Protein AF-A0A1M4VW33-F1 (afdb_monomer_lite)

Foldseek 3Di:
DDDLLLVLVVLLCVLQVAAADPDPVVNVVQSVVSVVCCVPVNVPDDSVLLSVLCNPQRNPPPQDCVNPHDDVVSSVNSVVVSVVVVVVVVVVVVVVVPPPDPDPPVVVVVVVVVVVVVVVVVDPPPPDDDDDDD

Organism: NCBI:txid1302690

Secondary structure (DSSP, 8-state):
---HHHHHHHHHHHHH-PPPPS-HHHHHHHHHHHHHHHHHT-TT--HHHHHHHIIIIISSS-S--TTPPP-HHHHHHHHHHHHHHHHHHHHHHHHHHHSPP---HHHHHHHHHHHHHHHHTT-TT---------

pLDDT: mean 78.71, std 15.97, range [41.16, 93.94]

Sequence (134 aa):
MYTTCELLLIKIHVITGWPIPDNEDLMTVLTDQFMQLLLEDYPEMNADEVEYAFRHYGATGEIKDWGKSMNLTLIQQVLIPYLNKRYDLGQVERRAKEQPQEVPKWECELNWALMYLEQIDKDPCRVIRYKKRR

Radius of gyration: 31.76 Å; chains: 1; bounding box: 56×41×102 Å

Structure (mmCIF, N/CA/C/O backbone):
data_AF-A0A1M4VW33-F1
#
_entry.id   AF-A0A1M4VW33-F1
#
loop_
_atom_site.group_PDB
_atom_site.id
_atom_site.type_symbol
_atom_site.label_atom_id
_atom_site.label_alt_id
_atom_site.label_comp_id
_atom_site.label_asym_id
_atom_site.label_entity_id
_atom_site.label_seq_id
_atom_site.pdbx_PDB_ins_code
_atom_site.Cartn_x
_atom_site.Cartn_y
_atom_site.Cartn_z
_atom_site.occupancy
_atom_site.B_iso_or_equiv
_atom_site.auth_seq_id
_atom_site.auth_comp_id
_atom_site.auth_asym_id
_atom_site.auth_atom_id
_atom_site.pdbx_PDB_model_num
ATOM 1 N N . MET A 1 1 ? 17.171 13.902 -9.881 1.00 44.66 1 MET A N 1
ATOM 2 C CA . MET A 1 1 ? 16.620 13.839 -8.509 1.00 44.66 1 MET A CA 1
ATOM 3 C C . MET A 1 1 ? 15.474 12.860 -8.580 1.00 44.66 1 MET A C 1
ATOM 5 O O . MET A 1 1 ? 14.620 13.082 -9.424 1.00 44.66 1 MET A O 1
ATOM 9 N N . TYR A 1 2 ? 15.500 11.781 -7.800 1.00 55.78 2 TYR A N 1
ATOM 10 C CA . TYR A 1 2 ? 14.417 10.799 -7.835 1.00 55.78 2 TYR A CA 1
ATOM 11 C C . TYR A 1 2 ? 13.146 11.388 -7.225 1.00 55.78 2 TYR A C 1
ATOM 13 O O . TYR A 1 2 ? 13.221 12.099 -6.217 1.00 55.78 2 TYR A O 1
ATOM 21 N N . THR A 1 3 ? 11.998 11.112 -7.836 1.00 74.44 3 THR A N 1
ATOM 22 C CA . THR A 1 3 ? 10.692 11.474 -7.273 1.00 74.44 3 THR A CA 1
ATOM 23 C C . THR A 1 3 ? 10.366 10.575 -6.072 1.00 74.44 3 THR A C 1
ATOM 25 O O . THR A 1 3 ? 10.911 9.479 -5.919 1.00 74.44 3 THR A O 1
ATOM 28 N N . THR A 1 4 ? 9.479 11.021 -5.175 1.00 81.38 4 THR A N 1
ATOM 29 C CA . THR A 1 4 ? 9.099 10.246 -3.975 1.00 81.38 4 THR A CA 1
ATOM 30 C C . THR A 1 4 ? 8.551 8.856 -4.329 1.00 81.38 4 THR A C 1
ATOM 32 O O . THR A 1 4 ? 8.801 7.894 -3.604 1.00 81.38 4 THR A O 1
ATOM 35 N N . CYS A 1 5 ? 7.859 8.732 -5.467 1.00 85.12 5 CYS A N 1
ATOM 36 C CA . CYS A 1 5 ? 7.288 7.472 -5.947 1.00 85.12 5 CYS A CA 1
ATOM 37 C C . CYS A 1 5 ? 8.355 6.505 -6.483 1.00 85.12 5 CYS A C 1
ATOM 39 O O . CYS A 1 5 ? 8.315 5.321 -6.159 1.00 85.12 5 CYS A O 1
ATOM 41 N N . GLU A 1 6 ? 9.352 7.000 -7.220 1.00 87.25 6 GLU A N 1
ATOM 42 C CA . GLU A 1 6 ? 10.488 6.185 -7.684 1.00 87.25 6 GLU A CA 1
ATOM 43 C C . GLU A 1 6 ? 11.263 5.592 -6.505 1.00 87.25 6 GLU A C 1
ATOM 45 O O . GLU A 1 6 ? 11.589 4.404 -6.491 1.00 87.25 6 GLU A O 1
ATOM 50 N N . LEU A 1 7 ? 11.509 6.403 -5.471 1.00 90.06 7 LEU A N 1
ATOM 51 C CA . LEU A 1 7 ? 12.172 5.940 -4.253 1.00 90.06 7 LEU A CA 1
ATOM 52 C C . LEU A 1 7 ? 11.353 4.865 -3.530 1.00 90.06 7 LEU A C 1
ATOM 54 O O . LEU A 1 7 ? 11.933 3.908 -3.015 1.00 90.06 7 LEU A O 1
ATOM 58 N N . LEU A 1 8 ? 10.023 4.993 -3.495 1.00 91.25 8 LEU A N 1
ATOM 59 C CA . LEU A 1 8 ? 9.147 3.969 -2.922 1.00 91.25 8 LEU A CA 1
ATOM 60 C C . LEU A 1 8 ? 9.210 2.660 -3.711 1.00 91.25 8 LEU A C 1
ATOM 62 O O . LEU A 1 8 ? 9.355 1.608 -3.094 1.00 91.25 8 LEU A O 1
ATOM 66 N N . LEU A 1 9 ? 9.180 2.702 -5.044 1.00 91.50 9 LEU A N 1
ATOM 67 C CA . LEU A 1 9 ? 9.299 1.498 -5.876 1.00 91.50 9 LEU A CA 1
ATOM 68 C C . LEU A 1 9 ? 10.634 0.777 -5.651 1.00 91.50 9 LEU A C 1
ATOM 70 O O . LEU A 1 9 ? 10.659 -0.444 -5.495 1.00 91.50 9 LEU A O 1
ATOM 74 N N . ILE A 1 10 ? 11.735 1.526 -5.535 1.00 90.88 10 ILE A N 1
ATOM 75 C CA . ILE A 1 10 ? 13.051 0.958 -5.207 1.00 90.88 10 ILE A CA 1
ATOM 76 C C . ILE A 1 10 ? 13.038 0.323 -3.811 1.00 90.88 10 ILE A C 1
ATOM 78 O O . ILE A 1 10 ? 13.534 -0.789 -3.632 1.00 90.88 10 ILE A O 1
ATOM 82 N N . LYS A 1 11 ? 12.447 0.983 -2.808 1.00 91.06 11 LYS A N 1
ATOM 83 C CA . LYS A 1 11 ? 12.305 0.404 -1.461 1.00 91.06 11 LYS A CA 1
ATOM 84 C C . LYS A 1 11 ? 11.488 -0.887 -1.487 1.00 91.06 11 LYS A C 1
ATOM 86 O O . LYS A 1 11 ? 11.883 -1.861 -0.853 1.00 91.06 11 LYS A O 1
ATOM 91 N N . ILE A 1 12 ? 10.382 -0.909 -2.231 1.00 91.00 12 ILE A N 1
ATOM 92 C CA . ILE A 1 12 ? 9.537 -2.098 -2.396 1.00 91.00 12 ILE A CA 1
ATOM 93 C C . ILE A 1 12 ? 10.347 -3.227 -3.029 1.00 91.00 12 ILE A C 1
ATOM 95 O O . ILE A 1 12 ? 10.322 -4.341 -2.511 1.00 91.00 12 ILE A O 1
ATOM 99 N N . HIS A 1 13 ? 11.115 -2.942 -4.083 1.00 90.19 13 HIS A N 1
ATOM 100 C CA . HIS A 1 13 ? 12.019 -3.910 -4.706 1.00 90.19 13 HIS A CA 1
ATOM 101 C C . HIS A 1 13 ? 13.016 -4.492 -3.698 1.00 90.19 13 HIS A C 1
ATOM 103 O O . HIS A 1 13 ? 13.167 -5.706 -3.624 1.00 90.19 13 HIS A O 1
ATOM 109 N N 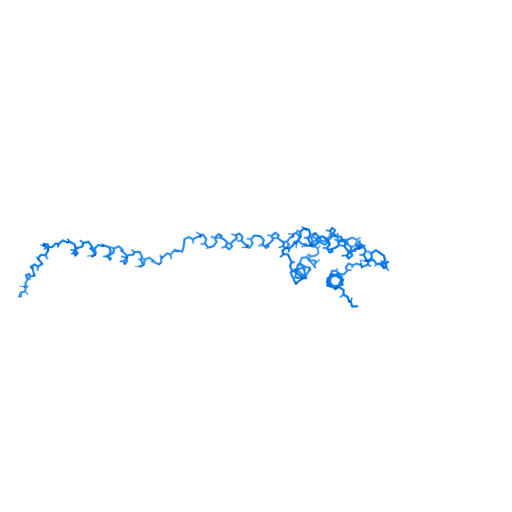. VAL A 1 14 ? 13.640 -3.655 -2.866 1.00 89.88 14 VAL A N 1
ATOM 110 C CA . VAL A 1 14 ? 14.595 -4.112 -1.843 1.00 89.88 14 VAL A CA 1
ATOM 111 C C . VAL A 1 14 ? 13.926 -4.981 -0.770 1.00 89.88 14 VAL A C 1
ATOM 113 O O . VAL A 1 14 ? 14.527 -5.946 -0.309 1.00 89.88 14 VAL A O 1
ATOM 116 N N . ILE A 1 15 ? 12.696 -4.656 -0.362 1.00 88.69 15 ILE A N 1
ATOM 117 C CA . ILE A 1 15 ? 11.970 -5.399 0.681 1.00 88.69 15 ILE A CA 1
ATOM 118 C C . ILE A 1 15 ? 11.447 -6.743 0.159 1.00 88.69 15 ILE A C 1
ATOM 120 O O . ILE A 1 15 ? 11.516 -7.747 0.863 1.00 88.69 15 ILE A O 1
ATOM 124 N N . THR A 1 16 ? 10.887 -6.752 -1.050 1.00 88.00 16 THR A N 1
ATOM 125 C CA . THR A 1 16 ? 10.165 -7.908 -1.611 1.00 88.00 16 THR A CA 1
ATOM 126 C C . THR A 1 16 ? 11.032 -8.785 -2.508 1.00 88.00 16 THR A C 1
ATOM 128 O O . THR A 1 16 ? 10.736 -9.961 -2.684 1.00 88.00 16 THR A O 1
ATOM 131 N N . GLY A 1 17 ? 12.096 -8.229 -3.089 1.00 86.81 17 GLY A N 1
ATOM 132 C CA . GLY A 1 17 ? 12.904 -8.887 -4.113 1.00 86.81 17 GLY A CA 1
ATOM 133 C C . GLY A 1 17 ? 12.250 -8.929 -5.498 1.00 86.81 17 GLY A C 1
ATOM 134 O O . GLY A 1 17 ? 12.793 -9.570 -6.396 1.00 86.81 17 GLY A O 1
ATOM 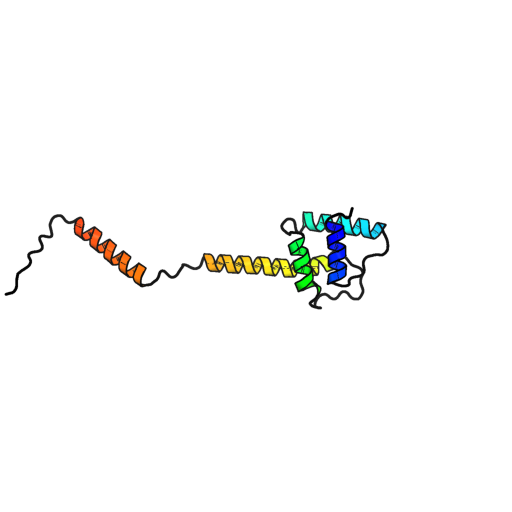135 N N . TRP A 1 18 ? 11.104 -8.268 -5.709 1.00 88.56 18 TRP A N 1
ATOM 136 C CA . TRP A 1 18 ? 10.403 -8.314 -6.995 1.00 88.56 18 TRP A CA 1
ATOM 137 C C . TRP A 1 18 ? 11.188 -7.605 -8.095 1.00 88.56 18 TRP A C 1
ATOM 139 O O . TRP A 1 18 ? 11.531 -6.437 -7.913 1.00 88.56 18 TRP A O 1
ATOM 149 N N . PRO A 1 19 ? 11.440 -8.240 -9.251 1.00 88.50 19 PRO A N 1
ATOM 150 C CA . PRO A 1 19 ? 12.251 -7.631 -10.293 1.00 88.50 19 PRO A CA 1
ATOM 151 C C . PRO A 1 19 ? 11.571 -6.378 -10.858 1.00 88.50 19 PRO A C 1
ATOM 153 O O . PRO A 1 19 ? 10.391 -6.402 -11.229 1.00 88.50 19 PRO A O 1
ATOM 156 N N . ILE A 1 20 ? 12.336 -5.285 -10.910 1.00 87.19 20 ILE A N 1
ATOM 157 C CA . ILE A 1 20 ? 11.951 -4.053 -11.604 1.00 87.19 20 ILE A CA 1
ATOM 158 C C . ILE A 1 20 ? 12.118 -4.300 -13.114 1.00 87.19 20 ILE A C 1
ATOM 160 O O . ILE A 1 20 ? 13.079 -4.961 -13.505 1.00 87.19 20 ILE A O 1
ATOM 164 N N . PRO A 1 21 ? 11.204 -3.817 -13.974 1.00 86.44 21 PRO A N 1
ATOM 165 C CA . PRO A 1 21 ? 11.392 -3.891 -15.420 1.00 86.44 21 PRO A CA 1
ATOM 166 C C . PRO A 1 21 ? 12.672 -3.166 -15.868 1.00 86.44 21 PRO A C 1
ATOM 168 O O . PRO A 1 21 ? 12.861 -2.000 -15.537 1.00 86.44 21 PRO A O 1
ATOM 171 N N . ASP A 1 22 ? 13.510 -3.822 -16.676 1.00 84.25 22 ASP A N 1
ATOM 172 C CA . ASP A 1 22 ? 14.770 -3.236 -17.176 1.00 84.25 22 ASP A CA 1
ATOM 173 C C . ASP A 1 22 ? 14.559 -2.111 -18.210 1.00 84.25 22 ASP A C 1
ATOM 175 O O . ASP A 1 22 ? 15.481 -1.361 -18.527 1.00 84.25 22 ASP A O 1
ATOM 179 N N . ASN A 1 23 ? 13.354 -2.006 -18.777 1.00 89.00 23 ASN A N 1
ATOM 180 C CA . ASN A 1 23 ? 13.021 -1.001 -19.780 1.00 89.00 23 ASN A CA 1
ATOM 181 C C . ASN A 1 23 ? 12.616 0.322 -19.109 1.00 89.00 23 ASN A C 1
ATOM 183 O O . ASN A 1 23 ? 11.626 0.368 -18.376 1.00 89.00 23 ASN A O 1
ATOM 187 N N . GLU A 1 24 ? 13.344 1.393 -19.424 1.00 87.44 24 GLU A N 1
ATOM 188 C CA . GLU A 1 24 ? 13.112 2.747 -18.912 1.00 87.44 24 GLU A CA 1
ATOM 189 C C . GLU A 1 24 ? 11.685 3.247 -19.200 1.00 87.44 24 GLU A C 1
ATOM 191 O O . GLU A 1 24 ? 11.030 3.756 -18.292 1.00 87.44 24 GLU A O 1
ATOM 196 N N . ASP A 1 25 ? 11.140 2.980 -20.394 1.00 89.56 25 ASP A N 1
ATOM 197 C CA . ASP A 1 25 ? 9.769 3.374 -20.756 1.00 89.56 25 ASP A CA 1
ATOM 198 C C . ASP A 1 25 ? 8.726 2.686 -19.863 1.00 89.56 25 ASP A C 1
ATOM 200 O O . ASP A 1 25 ? 7.753 3.297 -19.414 1.00 89.56 25 ASP A O 1
ATOM 204 N N . LEU A 1 26 ? 8.935 1.397 -19.568 1.00 87.69 26 LEU A N 1
ATOM 205 C CA . LEU A 1 26 ? 8.046 0.643 -18.681 1.00 87.69 26 LEU A CA 1
ATOM 206 C C . LEU A 1 26 ? 8.153 1.137 -17.242 1.00 87.69 26 LEU A C 1
ATOM 208 O O . LEU A 1 26 ? 7.142 1.171 -16.543 1.00 87.69 26 LEU A O 1
ATOM 212 N N . MET A 1 27 ? 9.347 1.533 -16.804 1.00 88.69 27 MET A N 1
ATOM 213 C CA . MET A 1 27 ? 9.557 2.092 -15.472 1.00 88.69 27 MET A CA 1
ATOM 214 C C . MET A 1 27 ? 8.850 3.442 -15.311 1.00 88.69 27 MET A C 1
ATOM 216 O O . MET A 1 27 ? 8.209 3.674 -14.283 1.00 88.69 27 MET A O 1
ATOM 220 N N . THR A 1 28 ? 8.898 4.313 -16.324 1.00 90.38 28 THR A N 1
ATOM 221 C CA . THR A 1 28 ? 8.156 5.582 -16.312 1.00 90.38 28 THR A CA 1
ATOM 222 C C . THR A 1 28 ? 6.654 5.334 -16.227 1.00 90.38 28 THR A C 1
ATOM 224 O O . THR A 1 28 ? 6.000 5.887 -15.346 1.00 90.38 28 THR A O 1
ATOM 227 N N . VAL A 1 29 ? 6.112 4.446 -17.067 1.00 92.44 29 VAL A N 1
ATOM 228 C CA . VAL A 1 29 ? 4.678 4.110 -17.041 1.00 92.44 29 VAL A CA 1
ATOM 229 C C . VAL A 1 29 ? 4.280 3.484 -15.704 1.00 92.44 29 VAL A C 1
ATOM 231 O O . VAL A 1 29 ? 3.263 3.863 -15.133 1.00 92.44 29 VAL A O 1
ATOM 234 N N . LEU A 1 30 ? 5.082 2.562 -15.166 1.00 90.94 30 LEU A N 1
ATOM 235 C CA . LEU A 1 30 ? 4.823 1.945 -13.864 1.00 90.94 30 LEU A CA 1
ATOM 236 C C . LEU A 1 30 ? 4.787 2.991 -12.747 1.00 90.94 30 LEU A C 1
ATOM 238 O O . LEU A 1 30 ? 3.905 2.937 -11.896 1.00 90.94 30 LEU A O 1
ATOM 242 N N . THR A 1 31 ? 5.723 3.938 -12.761 1.00 92.06 31 THR A N 1
ATOM 243 C CA . THR A 1 31 ? 5.797 5.015 -11.767 1.00 92.06 31 THR A CA 1
ATOM 244 C C . THR A 1 31 ? 4.569 5.916 -11.837 1.00 92.06 31 THR A C 1
ATOM 246 O O . THR A 1 31 ? 3.973 6.213 -10.802 1.00 92.06 31 THR A O 1
ATOM 249 N N . ASP A 1 32 ? 4.154 6.300 -13.043 1.00 92.75 32 ASP A N 1
ATOM 250 C CA . ASP A 1 32 ? 3.001 7.178 -13.256 1.00 92.75 32 ASP A CA 1
ATOM 251 C C . ASP A 1 32 ? 1.695 6.496 -12.823 1.00 92.75 32 ASP A C 1
ATOM 253 O O . ASP A 1 32 ? 0.882 7.072 -12.100 1.00 92.75 32 ASP A O 1
ATOM 257 N N . GLN A 1 33 ? 1.527 5.220 -13.184 1.00 93.56 33 GLN A N 1
ATOM 258 C CA . GLN A 1 33 ? 0.365 4.428 -12.783 1.00 93.56 33 GLN A CA 1
ATOM 259 C C . GLN A 1 33 ? 0.354 4.123 -11.280 1.00 93.56 33 GLN A C 1
ATOM 261 O O . GLN A 1 33 ? -0.703 4.131 -10.654 1.00 93.56 33 GLN A O 1
ATOM 266 N N . PHE A 1 34 ? 1.518 3.888 -10.671 1.00 92.88 34 PHE A N 1
ATOM 267 C CA . PHE A 1 34 ? 1.631 3.710 -9.223 1.00 92.88 34 PHE A CA 1
ATOM 268 C C . PHE A 1 34 ? 1.271 4.993 -8.468 1.00 92.88 34 PHE A C 1
ATOM 270 O O 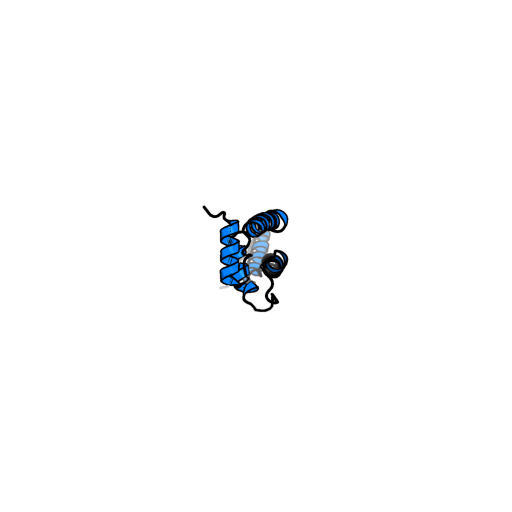. PHE A 1 34 ? 0.572 4.941 -7.458 1.00 92.88 34 PHE A O 1
ATOM 277 N N . MET A 1 35 ? 1.695 6.150 -8.977 1.00 92.75 35 MET A N 1
ATOM 278 C CA . MET A 1 35 ? 1.316 7.442 -8.415 1.00 92.75 35 MET A CA 1
ATOM 279 C C . MET A 1 35 ? -0.198 7.672 -8.508 1.00 92.75 35 MET A C 1
ATOM 281 O O . MET A 1 35 ? -0.806 8.066 -7.515 1.00 92.75 35 MET A O 1
ATOM 285 N N . GLN A 1 36 ? -0.812 7.398 -9.664 1.00 93.94 36 GLN A N 1
ATOM 286 C CA . GLN A 1 36 ? -2.267 7.507 -9.841 1.00 93.94 36 GLN A CA 1
ATOM 287 C C . GLN A 1 36 ? -3.022 6.590 -8.878 1.00 93.94 36 GLN A C 1
ATOM 289 O O . GLN A 1 36 ? -3.925 7.050 -8.187 1.00 93.94 36 GLN A O 1
ATOM 294 N N . LEU A 1 37 ? -2.580 5.337 -8.738 1.00 92.88 37 LEU A N 1
ATOM 295 C CA . LEU A 1 37 ? -3.160 4.384 -7.793 1.00 92.88 37 LEU A CA 1
ATOM 296 C C . LEU A 1 37 ? -3.161 4.921 -6.353 1.00 92.88 37 LEU A C 1
ATOM 298 O O . LEU A 1 37 ? -4.163 4.817 -5.652 1.00 92.88 37 LEU A O 1
ATOM 302 N N . LEU A 1 38 ? -2.045 5.497 -5.899 1.00 91.75 38 LEU A N 1
ATOM 303 C CA . LEU A 1 38 ? -1.960 6.058 -4.549 1.00 91.75 38 LEU A CA 1
ATOM 304 C C . LEU A 1 38 ? -2.873 7.276 -4.364 1.00 91.75 38 LEU A C 1
ATOM 306 O O . LEU A 1 38 ? -3.437 7.448 -3.289 1.00 91.75 38 LEU A O 1
ATOM 310 N N . LEU A 1 39 ? -3.025 8.115 -5.389 1.00 91.81 39 LEU A N 1
ATOM 311 C CA . LEU A 1 39 ? -3.871 9.308 -5.316 1.00 91.81 39 LEU A CA 1
ATOM 312 C C . LEU A 1 39 ? -5.368 8.982 -5.377 1.00 91.81 39 LEU A C 1
ATOM 314 O O . LEU A 1 39 ? -6.157 9.657 -4.718 1.00 91.81 39 LEU A O 1
ATOM 318 N N . GLU A 1 40 ? -5.754 7.985 -6.170 1.00 93.44 40 GLU A N 1
ATOM 319 C CA . GLU A 1 40 ? -7.155 7.636 -6.416 1.00 93.44 40 GLU A CA 1
ATOM 320 C C . GLU A 1 40 ? -7.697 6.658 -5.370 1.00 93.44 40 GLU A C 1
ATOM 322 O O . GLU A 1 40 ? -8.706 6.948 -4.725 1.00 93.44 40 GLU A O 1
ATOM 327 N N . ASP A 1 41 ? -7.010 5.532 -5.162 1.00 92.06 41 ASP A N 1
ATOM 328 C CA . ASP A 1 41 ? -7.505 4.440 -4.315 1.00 92.06 41 ASP A CA 1
ATOM 329 C C . ASP A 1 41 ? -7.045 4.565 -2.856 1.00 92.06 41 ASP A C 1
ATOM 331 O O . ASP A 1 41 ? -7.716 4.065 -1.950 1.00 92.06 41 ASP A O 1
ATOM 335 N N . TYR A 1 42 ? -5.907 5.226 -2.607 1.00 91.94 42 TYR A N 1
ATOM 336 C CA . TYR A 1 42 ? -5.277 5.292 -1.280 1.00 91.94 42 TYR A CA 1
ATOM 337 C C . TYR A 1 42 ? -4.905 6.717 -0.816 1.00 91.94 42 TYR A C 1
ATOM 339 O O . TYR A 1 42 ? -3.817 6.907 -0.264 1.00 91.94 42 TYR A O 1
ATOM 347 N N . PRO A 1 43 ? -5.793 7.725 -0.951 1.00 89.75 43 PRO A N 1
ATOM 348 C CA . PRO A 1 43 ? -5.466 9.133 -0.677 1.00 89.75 43 PRO A CA 1
ATOM 349 C C . PRO A 1 43 ? -5.081 9.421 0.783 1.00 89.75 43 PRO A C 1
ATOM 351 O O . PRO A 1 43 ? -4.481 10.446 1.096 1.00 89.75 43 PRO A O 1
ATOM 354 N N . GLU A 1 44 ? -5.455 8.529 1.692 1.00 87.94 44 GLU A N 1
ATOM 355 C CA . GLU A 1 44 ? -5.238 8.625 3.135 1.00 87.94 44 GLU A CA 1
ATOM 356 C C . GLU A 1 44 ? -3.986 7.884 3.628 1.00 87.94 44 GLU A C 1
ATOM 358 O O . GLU A 1 44 ? -3.696 7.904 4.829 1.00 87.94 44 GLU A O 1
ATOM 363 N N . MET A 1 45 ? -3.250 7.234 2.719 1.00 89.25 45 MET A N 1
ATOM 364 C CA . MET A 1 45 ? -2.014 6.524 3.036 1.00 89.25 45 MET A CA 1
ATOM 365 C C . MET A 1 45 ? -0.782 7.408 2.863 1.00 89.25 45 MET A C 1
ATOM 367 O O . MET A 1 45 ? -0.571 8.041 1.829 1.00 89.25 45 MET A O 1
ATOM 371 N N . ASN A 1 46 ? 0.099 7.366 3.860 1.00 90.69 46 ASN A N 1
ATOM 372 C CA . ASN A 1 46 ? 1.401 8.023 3.787 1.00 90.69 46 ASN A CA 1
ATOM 373 C C . ASN A 1 46 ? 2.479 7.093 3.210 1.00 90.69 46 ASN A C 1
ATOM 375 O O . ASN A 1 46 ? 2.412 5.872 3.348 1.00 90.69 46 ASN A O 1
ATOM 379 N N . ALA A 1 47 ? 3.543 7.672 2.647 1.00 89.56 47 ALA A N 1
ATOM 380 C CA . ALA A 1 47 ? 4.690 6.919 2.123 1.00 89.56 47 ALA A CA 1
ATOM 381 C C . ALA A 1 47 ? 5.317 5.967 3.165 1.00 89.56 47 ALA A C 1
ATOM 383 O O . ALA A 1 47 ? 5.679 4.836 2.839 1.00 89.56 47 ALA A O 1
ATOM 384 N N . ASP A 1 48 ? 5.396 6.396 4.426 1.00 90.69 48 ASP A N 1
ATOM 385 C CA . ASP A 1 48 ? 5.929 5.578 5.522 1.00 90.69 48 ASP A CA 1
ATOM 386 C C . ASP A 1 48 ? 5.011 4.394 5.866 1.00 90.69 48 ASP A C 1
ATOM 388 O O . ASP A 1 48 ? 5.480 3.314 6.226 1.00 90.69 48 ASP A O 1
ATOM 392 N N . GLU A 1 49 ? 3.695 4.570 5.723 1.00 90.94 49 GLU A N 1
ATOM 393 C CA . GLU A 1 49 ? 2.707 3.510 5.950 1.00 90.94 49 GLU A CA 1
ATOM 394 C C . GLU A 1 49 ? 2.749 2.469 4.838 1.00 90.94 49 GLU A C 1
ATOM 396 O O . GLU A 1 49 ? 2.678 1.272 5.117 1.00 90.94 49 GLU A O 1
ATOM 401 N N . VAL A 1 50 ? 2.932 2.917 3.593 1.00 92.19 50 VAL A N 1
ATOM 402 C CA . VAL A 1 50 ? 3.199 2.035 2.454 1.00 92.19 50 VAL A CA 1
ATOM 403 C C . VAL A 1 50 ? 4.443 1.197 2.754 1.00 92.19 50 VAL A C 1
ATOM 405 O O . VAL A 1 50 ? 4.377 -0.030 2.740 1.00 92.19 50 VAL A O 1
ATOM 408 N N . GLU A 1 51 ? 5.563 1.823 3.122 1.00 92.25 51 GLU A N 1
ATOM 409 C CA . GLU A 1 51 ? 6.797 1.102 3.463 1.00 92.25 51 GLU A CA 1
ATOM 410 C C . GLU A 1 51 ? 6.593 0.099 4.611 1.00 92.25 51 GLU A C 1
ATOM 412 O O . GLU A 1 51 ? 7.047 -1.048 4.536 1.00 92.25 51 GLU A O 1
ATOM 417 N N . TYR A 1 52 ? 5.874 0.503 5.660 1.00 92.06 52 TYR A N 1
ATOM 418 C CA . TYR A 1 52 ? 5.524 -0.374 6.774 1.00 92.06 52 TYR A CA 1
ATOM 419 C C . TYR A 1 52 ? 4.704 -1.583 6.310 1.00 92.06 52 TYR A C 1
ATOM 421 O O . TYR A 1 52 ? 4.998 -2.711 6.725 1.00 92.06 52 TYR A O 1
ATOM 429 N N . ALA A 1 53 ? 3.714 -1.368 5.438 1.00 92.12 53 ALA A N 1
ATOM 430 C CA . ALA A 1 53 ? 2.881 -2.429 4.888 1.00 92.12 53 ALA A CA 1
ATOM 431 C C . ALA A 1 53 ? 3.738 -3.461 4.140 1.00 92.12 53 ALA A C 1
ATOM 433 O O . ALA A 1 53 ? 3.648 -4.658 4.414 1.00 92.12 53 ALA A O 1
ATOM 434 N N . PHE A 1 54 ? 4.663 -3.016 3.288 1.00 91.75 54 PHE A N 1
ATOM 435 C CA . PHE A 1 54 ? 5.556 -3.925 2.565 1.00 91.75 54 PHE A CA 1
ATOM 436 C C . PHE A 1 54 ? 6.494 -4.714 3.484 1.00 91.75 54 PHE A C 1
ATOM 438 O O . PHE A 1 54 ? 6.704 -5.904 3.253 1.00 91.75 54 PHE A O 1
ATOM 445 N N . ARG A 1 55 ? 7.003 -4.117 4.569 1.00 90.06 55 ARG A N 1
ATOM 446 C CA . ARG A 1 55 ? 7.872 -4.831 5.527 1.00 90.06 55 ARG A CA 1
ATOM 447 C C . ARG A 1 55 ? 7.157 -5.947 6.292 1.00 90.06 55 ARG A C 1
ATOM 449 O O . ARG A 1 55 ? 7.789 -6.945 6.617 1.00 90.06 55 ARG A O 1
ATOM 456 N N . HIS A 1 56 ? 5.871 -5.778 6.595 1.00 89.31 56 HIS A N 1
ATOM 457 C CA . HIS A 1 56 ? 5.127 -6.719 7.444 1.00 89.31 56 HIS A CA 1
ATOM 458 C C . HIS A 1 56 ? 4.279 -7.716 6.642 1.00 89.31 56 HIS A C 1
ATOM 460 O O . HIS A 1 56 ? 4.165 -8.875 7.039 1.00 89.31 56 HIS A O 1
ATOM 466 N N . TYR A 1 57 ? 3.704 -7.283 5.517 1.00 87.25 57 TYR A N 1
ATOM 467 C CA . TYR A 1 57 ? 2.795 -8.090 4.689 1.00 87.25 57 TYR A CA 1
ATOM 468 C C . TYR A 1 57 ? 3.416 -8.523 3.356 1.00 87.25 57 TYR A C 1
ATOM 470 O O . TYR A 1 57 ? 2.986 -9.509 2.771 1.00 87.25 57 TYR A O 1
ATOM 478 N N . GLY A 1 58 ? 4.437 -7.814 2.866 1.00 79.38 58 GLY A N 1
ATOM 479 C CA . GLY A 1 58 ? 5.126 -8.179 1.624 1.00 79.38 58 GLY A CA 1
ATOM 480 C C . GLY A 1 58 ? 6.091 -9.354 1.793 1.00 79.38 58 GLY A C 1
ATOM 481 O O . GLY A 1 58 ? 6.211 -10.187 0.902 1.00 79.38 58 GLY A O 1
ATOM 482 N N . ALA A 1 59 ? 6.750 -9.456 2.950 1.00 73.12 59 ALA A N 1
ATOM 483 C CA . ALA A 1 59 ? 7.748 -10.495 3.229 1.00 73.12 59 ALA A CA 1
ATOM 484 C C . ALA A 1 59 ? 7.156 -11.818 3.755 1.00 73.12 59 ALA A C 1
ATOM 486 O O . ALA A 1 59 ? 7.874 -12.804 3.907 1.00 73.12 59 ALA A O 1
ATOM 487 N N . THR A 1 60 ? 5.858 -11.862 4.061 1.00 64.69 60 THR A N 1
ATOM 488 C CA . THR A 1 60 ? 5.223 -12.973 4.792 1.00 64.69 60 THR A CA 1
ATOM 489 C C . THR A 1 60 ? 4.955 -14.222 3.943 1.00 64.69 60 THR A C 1
ATOM 491 O O . THR A 1 60 ? 4.396 -15.191 4.444 1.00 64.69 60 THR A O 1
ATOM 494 N N . GLY A 1 61 ? 5.392 -14.257 2.678 1.00 62.19 61 GLY A N 1
ATOM 495 C CA . GLY A 1 61 ? 5.344 -15.450 1.818 1.00 62.19 61 GLY A CA 1
ATOM 496 C C . GLY A 1 61 ? 3.941 -15.872 1.357 1.00 62.19 61 GLY A C 1
ATOM 497 O O . GLY A 1 61 ? 3.806 -16.814 0.578 1.00 62.19 61 GLY A O 1
ATOM 498 N N . GLU A 1 62 ? 2.892 -15.174 1.799 1.00 68.81 62 GLU A N 1
ATOM 499 C CA . GLU A 1 62 ? 1.507 -15.407 1.369 1.00 68.81 62 GLU A CA 1
ATOM 500 C C . GLU A 1 62 ? 1.258 -14.916 -0.065 1.00 68.81 62 GLU A C 1
ATOM 502 O O . GLU A 1 62 ? 0.400 -15.444 -0.779 1.00 68.81 62 GLU A O 1
ATOM 507 N N . ILE A 1 63 ? 2.048 -13.941 -0.514 1.00 75.31 63 ILE A N 1
ATOM 508 C CA . ILE A 1 63 ? 1.927 -13.332 -1.835 1.00 75.31 63 ILE A CA 1
ATOM 509 C C . ILE A 1 63 ? 2.740 -14.152 -2.831 1.00 75.31 63 ILE A C 1
ATOM 511 O O . ILE A 1 63 ? 3.967 -14.122 -2.854 1.00 75.31 63 ILE A O 1
ATOM 515 N N . LYS A 1 64 ? 2.027 -14.920 -3.656 1.00 69.19 64 LYS A N 1
ATOM 516 C CA . LYS A 1 64 ? 2.618 -15.767 -4.694 1.00 69.19 64 LYS A CA 1
ATOM 517 C C . LYS A 1 64 ? 3.000 -14.911 -5.900 1.00 69.19 64 LYS A C 1
ATOM 519 O O . LYS A 1 64 ? 2.152 -14.588 -6.731 1.00 69.19 64 LYS A O 1
ATOM 524 N N . ASP A 1 65 ? 4.276 -14.579 -6.008 1.00 68.19 65 ASP A N 1
ATOM 525 C CA . ASP A 1 65 ? 4.829 -13.741 -7.074 1.00 68.19 65 ASP A CA 1
ATOM 526 C C . ASP A 1 65 ? 5.250 -14.528 -8.330 1.00 68.19 65 ASP A C 1
ATOM 528 O O . ASP A 1 65 ? 5.337 -13.934 -9.397 1.00 68.19 65 ASP A O 1
ATOM 532 N N . TRP A 1 66 ? 5.418 -15.857 -8.269 1.00 68.12 66 TRP A N 1
ATOM 533 C CA . TRP A 1 66 ? 5.694 -16.756 -9.417 1.00 68.12 66 TRP A CA 1
ATOM 534 C C . TRP A 1 66 ? 6.788 -16.257 -10.392 1.00 68.12 66 TRP A C 1
ATOM 536 O O . TRP A 1 66 ? 6.758 -16.596 -11.575 1.00 68.12 66 TRP A O 1
ATOM 546 N N . GLY A 1 67 ? 7.740 -15.443 -9.923 1.00 68.75 67 GLY A N 1
ATOM 547 C CA . GLY A 1 67 ? 8.769 -14.827 -10.771 1.00 68.75 67 GLY A CA 1
ATOM 548 C C . GLY A 1 67 ? 8.251 -13.744 -11.728 1.00 68.75 67 GLY A C 1
ATOM 549 O O . GLY A 1 67 ? 8.906 -13.437 -12.722 1.00 68.75 67 GLY A O 1
ATOM 550 N N . LYS A 1 68 ? 7.069 -13.178 -11.467 1.00 77.31 68 LYS A N 1
ATOM 551 C CA . LYS A 1 68 ? 6.521 -12.050 -12.227 1.00 77.31 68 LYS A CA 1
ATOM 552 C C . LYS A 1 68 ? 7.285 -10.770 -11.894 1.00 77.31 68 LYS A C 1
ATOM 554 O O . LYS A 1 68 ? 7.682 -10.551 -10.753 1.00 77.31 68 LYS A O 1
ATOM 559 N N . SER A 1 69 ? 7.436 -9.904 -12.894 1.00 83.44 69 SER A N 1
ATOM 560 C CA . SER A 1 69 ? 7.885 -8.529 -12.678 1.00 83.44 69 SER A CA 1
ATOM 561 C C . SER A 1 69 ? 6.915 -7.779 -11.773 1.00 83.44 69 SER A C 1
ATOM 563 O O . SER A 1 69 ? 5.713 -8.074 -11.748 1.00 83.44 69 SER A O 1
ATOM 565 N N . MET A 1 70 ? 7.445 -6.787 -11.058 1.00 85.50 70 MET A N 1
ATOM 566 C CA . MET A 1 70 ? 6.653 -5.898 -10.216 1.00 85.50 70 MET A CA 1
ATOM 567 C C . MET A 1 70 ? 5.459 -5.341 -11.002 1.00 85.50 70 MET A C 1
ATOM 569 O O . MET A 1 70 ? 5.604 -4.856 -12.125 1.00 85.50 70 MET A O 1
ATOM 573 N N . ASN A 1 71 ? 4.267 -5.450 -10.419 1.00 87.44 71 ASN A N 1
ATOM 574 C CA . ASN A 1 71 ? 3.027 -4.975 -11.016 1.00 87.44 71 ASN A CA 1
ATOM 575 C C . ASN A 1 71 ? 2.111 -4.369 -9.941 1.00 87.44 71 ASN A C 1
ATOM 577 O O . ASN A 1 71 ? 2.278 -4.615 -8.745 1.00 87.44 71 ASN A O 1
ATOM 581 N N . LEU A 1 72 ? 1.124 -3.587 -10.377 1.00 90.00 72 LEU A N 1
ATOM 582 C CA . LEU A 1 72 ? 0.203 -2.890 -9.473 1.00 90.00 72 LEU A CA 1
ATOM 583 C C . LEU A 1 72 ? -0.674 -3.858 -8.671 1.00 90.00 72 LEU A C 1
ATOM 585 O O . LEU A 1 72 ? -0.963 -3.613 -7.507 1.00 90.00 72 LEU A O 1
ATOM 589 N N . THR A 1 73 ? -1.054 -4.991 -9.260 1.00 90.38 73 THR A N 1
ATOM 590 C CA . THR A 1 73 ? -1.886 -5.995 -8.587 1.00 90.38 73 THR A CA 1
ATOM 591 C C . THR A 1 73 ? -1.177 -6.612 -7.378 1.00 90.38 73 THR A C 1
ATOM 593 O O . THR A 1 73 ? -1.797 -6.812 -6.340 1.00 90.38 73 THR A O 1
ATOM 596 N N . LEU A 1 74 ? 0.124 -6.888 -7.483 1.00 88.56 74 LEU A N 1
ATOM 597 C CA . LEU A 1 74 ? 0.960 -7.396 -6.395 1.00 88.56 74 LEU A CA 1
ATOM 598 C C . LEU A 1 74 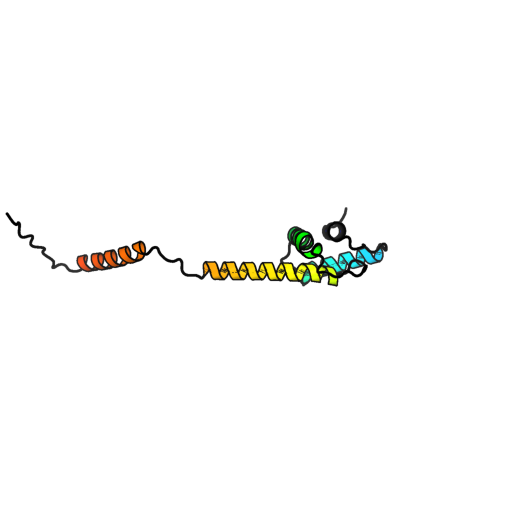? 1.089 -6.352 -5.283 1.00 88.56 74 LEU A C 1
ATOM 600 O O . LEU A 1 74 ? 0.979 -6.683 -4.107 1.00 88.56 74 LEU A O 1
ATOM 604 N N . ILE A 1 75 ? 1.252 -5.082 -5.656 1.00 90.19 75 ILE A N 1
ATOM 605 C CA . ILE A 1 75 ? 1.262 -3.961 -4.711 1.00 90.19 75 ILE A CA 1
ATOM 606 C C . ILE A 1 75 ? -0.075 -3.896 -3.955 1.00 90.19 75 ILE A C 1
ATOM 608 O O . ILE A 1 75 ? -0.085 -3.885 -2.727 1.00 90.19 75 ILE A O 1
ATOM 612 N N . GLN A 1 76 ? -1.210 -3.937 -4.657 1.00 91.25 76 GLN A N 1
ATOM 613 C CA . GLN A 1 76 ? -2.540 -3.922 -4.035 1.00 91.25 76 GLN A CA 1
ATOM 614 C C . GLN A 1 76 ? -2.760 -5.117 -3.095 1.00 91.25 76 GLN A C 1
ATOM 616 O O . GLN A 1 76 ? -3.320 -4.952 -2.013 1.00 91.25 76 GLN A O 1
ATOM 621 N N . GLN A 1 77 ? -2.274 -6.310 -3.458 1.00 90.31 77 GLN A N 1
ATOM 622 C CA . GLN A 1 77 ? -2.352 -7.498 -2.598 1.00 90.31 77 GLN A CA 1
ATOM 623 C C . GLN A 1 77 ? -1.652 -7.306 -1.245 1.00 90.31 77 GLN A C 1
ATOM 625 O O . GLN A 1 77 ? -2.098 -7.888 -0.260 1.00 90.31 77 GLN A O 1
ATOM 630 N N . VAL A 1 78 ? -0.605 -6.475 -1.175 1.00 91.00 78 VAL A N 1
ATOM 631 C CA . VAL A 1 78 ? 0.063 -6.098 0.084 1.00 91.00 78 VAL A CA 1
ATOM 632 C C . VAL A 1 78 ? -0.726 -5.032 0.845 1.00 91.00 78 VAL A C 1
ATOM 634 O O . VAL A 1 78 ? -0.832 -5.092 2.071 1.00 91.00 78 VAL A O 1
ATOM 637 N N . LEU A 1 79 ? -1.266 -4.035 0.143 1.00 91.69 79 LEU A N 1
ATOM 638 C CA . LEU A 1 79 ? -1.914 -2.882 0.777 1.00 91.69 79 LEU A CA 1
ATOM 639 C C . LEU A 1 79 ? -3.276 -3.231 1.393 1.00 91.69 79 LEU A C 1
ATOM 641 O O . LEU A 1 79 ? -3.589 -2.769 2.490 1.00 91.69 79 LEU A O 1
ATOM 645 N N . ILE A 1 80 ? -4.063 -4.089 0.738 1.00 91.50 80 ILE A N 1
ATOM 646 C CA . ILE A 1 80 ? -5.388 -4.518 1.215 1.00 91.50 80 ILE A CA 1
ATOM 647 C C . ILE A 1 80 ? -5.356 -5.091 2.648 1.00 91.50 80 ILE A C 1
ATOM 649 O O . ILE A 1 80 ? -6.113 -4.603 3.491 1.00 91.50 80 ILE A O 1
ATOM 653 N N . PRO A 1 81 ? -4.516 -6.092 2.992 1.00 91.50 81 PRO A N 1
ATOM 654 C CA . PRO A 1 81 ? -4.500 -6.648 4.346 1.00 91.50 81 PRO A CA 1
ATOM 655 C C . PRO A 1 81 ? -4.037 -5.634 5.398 1.00 91.50 81 PRO A C 1
ATOM 657 O O . PRO A 1 81 ? -4.550 -5.646 6.520 1.00 91.50 81 PRO A O 1
ATOM 660 N N . TYR A 1 82 ? -3.123 -4.723 5.048 1.00 92.38 82 TYR A N 1
ATOM 661 C CA . TYR A 1 82 ? -2.728 -3.632 5.938 1.00 92.38 82 TYR A CA 1
ATOM 662 C C . TYR A 1 82 ? -3.914 -2.711 6.260 1.00 92.38 82 TYR A C 1
ATOM 664 O O . TYR A 1 82 ? -4.166 -2.421 7.433 1.00 92.38 82 TYR A O 1
ATOM 672 N N . LEU A 1 83 ? -4.676 -2.304 5.241 1.00 92.44 83 LEU A N 1
ATOM 673 C CA . LEU A 1 83 ? -5.843 -1.436 5.408 1.00 92.44 83 LEU A CA 1
ATOM 674 C C . LEU A 1 83 ? -6.958 -2.107 6.202 1.00 92.44 83 LEU A C 1
ATOM 676 O O . LEU A 1 83 ? -7.513 -1.485 7.105 1.00 92.44 83 LEU A O 1
ATOM 680 N N . ASN A 1 84 ? -7.231 -3.384 5.936 1.00 92.75 84 ASN A N 1
ATOM 681 C CA . ASN A 1 84 ? -8.212 -4.148 6.703 1.00 92.75 84 ASN A CA 1
ATOM 682 C C . ASN A 1 84 ? -7.838 -4.179 8.187 1.00 92.75 84 ASN A C 1
ATOM 684 O O . ASN A 1 84 ? -8.659 -3.853 9.041 1.00 92.75 84 ASN A O 1
ATOM 688 N N . LYS A 1 85 ? -6.566 -4.453 8.507 1.00 91.88 85 LYS A N 1
ATOM 689 C CA . LYS A 1 85 ? -6.108 -4.439 9.901 1.00 91.88 85 LYS A CA 1
ATOM 690 C C . LYS A 1 85 ? -6.206 -3.049 10.529 1.00 91.88 85 LYS A C 1
ATOM 692 O O . LYS A 1 85 ? -6.573 -2.933 11.696 1.00 91.88 85 LYS A O 1
ATOM 697 N N . ARG A 1 86 ? -5.888 -1.989 9.779 1.00 91.38 86 ARG A N 1
ATOM 698 C CA . ARG A 1 86 ? -6.034 -0.601 10.247 1.00 91.38 86 ARG A CA 1
ATOM 699 C C . ARG A 1 86 ? -7.495 -0.268 10.549 1.00 91.38 86 ARG A C 1
ATOM 701 O O . ARG A 1 86 ? -7.780 0.324 11.588 1.00 91.38 86 ARG A O 1
ATOM 708 N N . TYR A 1 87 ? -8.411 -0.679 9.678 1.00 92.06 87 TYR A N 1
ATOM 709 C CA . TYR A 1 87 ? -9.845 -0.511 9.881 1.00 92.06 87 TYR A CA 1
ATOM 710 C C . TYR A 1 87 ? -10.328 -1.267 11.124 1.00 92.06 87 TYR A C 1
ATOM 712 O O . TYR A 1 87 ? -10.994 -0.682 11.980 1.00 92.06 87 TYR A O 1
ATOM 720 N N . ASP A 1 88 ? -9.927 -2.531 11.275 1.00 92.88 88 ASP A N 1
ATOM 721 C CA . ASP A 1 88 ? -10.296 -3.365 12.421 1.00 92.88 88 ASP A CA 1
ATOM 722 C C . ASP A 1 88 ? -9.825 -2.759 13.747 1.00 92.88 88 ASP A C 1
ATOM 724 O O . ASP A 1 88 ? -10.596 -2.695 14.708 1.00 92.88 88 ASP A O 1
ATOM 728 N N . LEU A 1 89 ? -8.5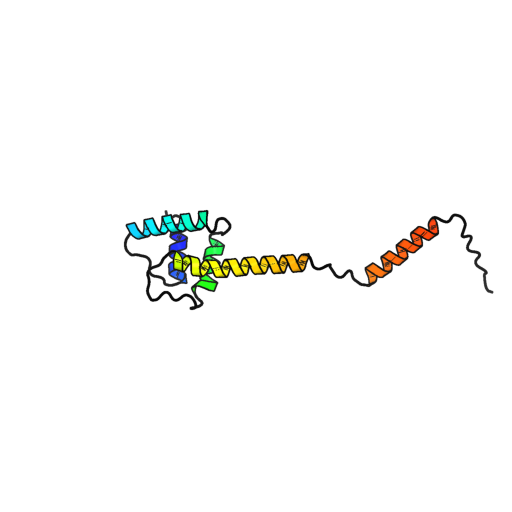89 -2.249 13.793 1.00 91.06 89 LEU A N 1
ATOM 729 C CA . LEU A 1 89 ? -8.055 -1.548 14.965 1.00 91.06 89 LEU A CA 1
ATOM 730 C C . LEU A 1 89 ? -8.900 -0.320 15.315 1.00 91.06 89 LEU A C 1
ATOM 732 O O . LEU A 1 89 ? -9.293 -0.159 16.471 1.00 91.06 89 LEU A O 1
ATOM 736 N N . GLY A 1 90 ? -9.264 0.489 14.319 1.00 90.62 90 GLY A N 1
ATOM 737 C CA . GLY A 1 90 ? -10.150 1.635 14.525 1.00 90.62 90 GLY A CA 1
ATOM 738 C C . GLY A 1 90 ? -11.515 1.233 15.093 1.00 90.62 90 GLY A C 1
ATOM 739 O O . GLY A 1 90 ? -12.044 1.902 15.981 1.00 90.62 90 GLY A O 1
ATOM 740 N N . GLN A 1 91 ? -12.081 0.109 14.647 1.00 92.00 91 GLN A N 1
ATOM 741 C CA . GLN A 1 91 ? -13.359 -0.388 15.166 1.00 92.00 91 GLN A CA 1
ATOM 742 C C . GLN A 1 91 ? -13.251 -0.891 16.607 1.00 92.00 91 GLN A C 1
ATOM 744 O O . GLN A 1 91 ? -14.155 -0.652 17.411 1.00 92.00 91 GLN A O 1
ATOM 749 N N . VAL A 1 92 ? -12.150 -1.557 16.956 1.00 91.69 92 VAL A N 1
ATOM 750 C CA . VAL A 1 92 ? -11.878 -1.981 18.336 1.00 91.69 92 VAL A CA 1
ATOM 751 C C . VAL A 1 92 ? -11.734 -0.768 19.252 1.00 91.69 92 VAL A C 1
ATOM 753 O O . VAL A 1 92 ? -12.359 -0.735 20.311 1.00 91.69 92 VAL A O 1
ATOM 756 N N . GLU A 1 93 ? -10.989 0.256 18.835 1.00 89.12 93 GLU A N 1
ATOM 757 C CA . GLU A 1 93 ? -10.825 1.491 19.609 1.00 89.12 93 GLU A CA 1
ATOM 758 C C . GLU A 1 93 ? -12.149 2.227 19.829 1.00 89.12 93 GLU A C 1
ATOM 760 O O . GLU A 1 93 ? -12.417 2.712 20.930 1.00 89.12 93 GLU A O 1
ATOM 765 N N . ARG A 1 94 ? -13.005 2.294 18.804 1.00 85.38 94 ARG A N 1
ATOM 766 C CA . ARG A 1 94 ? -14.346 2.885 18.925 1.00 85.38 94 ARG A CA 1
ATOM 767 C C . ARG A 1 94 ? -15.196 2.128 19.933 1.00 85.38 94 ARG A C 1
ATOM 769 O O . ARG A 1 94 ? -15.726 2.744 20.852 1.00 85.38 94 ARG A O 1
ATOM 776 N N . ARG A 1 95 ? -15.245 0.797 19.827 1.00 86.94 95 ARG A N 1
ATOM 777 C CA . ARG A 1 95 ? -15.971 -0.054 20.784 1.00 86.94 95 ARG A CA 1
ATOM 778 C C . ARG A 1 95 ? -15.440 0.106 22.206 1.00 86.94 95 ARG A C 1
ATOM 780 O O . ARG A 1 95 ? -16.232 0.126 23.138 1.00 86.94 95 ARG A O 1
ATOM 787 N N . ALA A 1 96 ? -14.126 0.238 22.381 1.00 86.25 96 ALA A N 1
ATOM 788 C CA . ALA A 1 96 ? -13.517 0.451 23.692 1.00 86.25 96 ALA A CA 1
ATOM 789 C C . ALA A 1 96 ? -13.885 1.816 24.299 1.00 86.25 96 ALA A C 1
ATOM 791 O O . ALA A 1 96 ? -14.051 1.914 25.510 1.00 86.25 96 ALA A O 1
ATOM 792 N N . LYS A 1 97 ? -14.047 2.861 23.475 1.00 85.56 97 LYS A N 1
ATOM 793 C CA . LYS A 1 97 ? -14.505 4.190 23.920 1.00 85.56 97 LYS A CA 1
ATOM 794 C C . LYS A 1 97 ? -16.006 4.245 24.210 1.00 85.56 97 LYS A C 1
ATOM 796 O O . LYS A 1 97 ? -16.422 5.007 25.073 1.00 85.56 97 LYS A O 1
ATOM 801 N N . GLU A 1 98 ? -16.807 3.485 23.465 1.00 81.44 98 GLU A N 1
ATOM 802 C CA . GLU A 1 98 ? -18.267 3.429 23.618 1.00 81.44 98 GLU A CA 1
ATOM 803 C C . GLU A 1 98 ? -18.712 2.573 24.809 1.00 81.44 98 GLU A C 1
ATOM 805 O O . GLU A 1 98 ? -19.828 2.747 25.301 1.00 81.44 98 GLU A O 1
ATOM 810 N N . GLN A 1 99 ? -17.860 1.665 25.297 1.00 73.44 99 GLN A N 1
ATOM 811 C CA . GLN A 1 99 ? -18.134 0.952 26.539 1.00 73.44 99 GLN A CA 1
ATOM 812 C C . GLN A 1 99 ? -18.262 1.969 27.684 1.00 73.44 99 GLN A C 1
ATOM 814 O O . GLN A 1 99 ? -17.342 2.767 27.888 1.00 73.44 99 GLN A O 1
ATOM 819 N N . PRO A 1 100 ? -19.388 1.968 28.428 1.00 68.81 100 PRO A N 1
ATOM 820 C CA . PRO A 1 100 ? -19.531 2.822 29.593 1.00 68.81 100 PRO A CA 1
ATOM 821 C C . PRO A 1 100 ? -18.361 2.535 30.524 1.00 68.81 100 PRO A C 1
ATOM 823 O O . PRO A 1 100 ? -18.145 1.381 30.897 1.00 68.81 100 PRO A O 1
ATOM 826 N N . GLN A 1 101 ? -17.594 3.564 30.884 1.00 67.31 101 GLN A N 1
ATOM 827 C CA . GLN A 1 101 ? -16.617 3.417 31.953 1.00 67.31 101 GLN A CA 1
ATOM 828 C C . GLN A 1 101 ? -17.382 2.925 33.181 1.00 67.31 101 GLN A C 1
ATOM 830 O O . GLN A 1 101 ? -18.351 3.565 33.598 1.00 67.31 101 GLN A O 1
ATOM 835 N N . GLU A 1 102 ? -17.000 1.764 33.715 1.00 68.06 102 GLU A N 1
ATOM 836 C CA . GLU A 1 102 ? -17.543 1.297 34.982 1.00 68.06 102 GLU A CA 1
ATOM 837 C C . GLU A 1 102 ? -17.140 2.322 36.035 1.00 68.06 102 GLU A C 1
ATOM 839 O O . GLU A 1 102 ? -15.991 2.366 36.480 1.00 68.06 102 GLU A O 1
ATOM 844 N N . VAL A 1 103 ? -18.080 3.205 36.374 1.00 69.94 103 VAL A N 1
ATOM 845 C CA . VAL A 1 103 ? -17.888 4.163 37.451 1.00 69.94 103 VAL A CA 1
ATOM 846 C C . VAL A 1 103 ? -17.586 3.330 38.696 1.00 69.94 103 VAL A C 1
ATOM 848 O O . VAL A 1 103 ? -18.357 2.407 38.998 1.00 69.94 103 VAL A O 1
ATOM 851 N N . PRO A 1 104 ? -16.468 3.578 39.398 1.00 71.00 104 PRO A N 1
ATOM 852 C CA . PRO A 1 104 ? -16.159 2.867 40.620 1.00 71.00 104 PRO A CA 1
ATOM 853 C C . PRO A 1 104 ? -17.389 2.836 41.532 1.00 71.00 104 PRO A C 1
ATOM 855 O O . PRO A 1 104 ? -18.026 3.861 41.761 1.00 71.00 104 PRO A O 1
ATOM 858 N N . LYS A 1 105 ? -17.736 1.662 42.068 1.00 67.69 105 LYS A N 1
ATOM 859 C CA . LYS A 1 105 ? -18.980 1.453 42.834 1.00 67.69 105 LYS A CA 1
ATOM 860 C C . LYS A 1 105 ? -19.214 2.503 43.938 1.00 67.69 105 LYS A C 1
ATOM 862 O O . LYS A 1 105 ? -20.351 2.888 44.199 1.00 67.69 105 LYS A O 1
ATOM 867 N N . TRP A 1 106 ? -18.135 2.992 44.550 1.00 67.00 106 TRP A N 1
ATOM 868 C CA . TRP A 1 106 ? -18.168 4.013 45.598 1.00 67.00 106 TRP A CA 1
ATOM 869 C C . TRP A 1 106 ? -18.631 5.399 45.106 1.00 67.00 106 TRP A C 1
ATOM 871 O O . TRP A 1 106 ? -19.207 6.155 45.884 1.00 67.00 106 TRP A O 1
ATOM 881 N N . GLU A 1 107 ? -18.452 5.725 43.825 1.00 58.44 107 GLU A N 1
ATOM 882 C CA . GLU A 1 107 ? -18.884 6.989 43.208 1.00 58.44 107 GLU A CA 1
ATOM 883 C C . GLU A 1 107 ? -20.406 7.006 42.951 1.00 58.44 107 GLU A C 1
ATOM 885 O O . GLU A 1 107 ? -21.056 8.047 43.077 1.00 58.44 107 GLU A O 1
ATOM 890 N N . CYS A 1 108 ? -21.012 5.839 42.691 1.00 57.38 108 CYS A N 1
ATOM 891 C CA . CYS A 1 108 ? -22.471 5.689 42.640 1.00 57.38 108 CYS A CA 1
ATOM 892 C C . CYS A 1 108 ? -23.119 5.809 44.028 1.00 57.38 108 CYS A C 1
ATOM 894 O O . CYS A 1 108 ? -24.175 6.428 44.155 1.00 57.38 108 CYS A O 1
ATOM 896 N N . GLU A 1 109 ? -22.495 5.252 45.070 1.00 57.66 109 GLU A N 1
ATOM 897 C CA . GLU A 1 109 ? -23.028 5.291 46.441 1.00 57.66 109 GLU A CA 1
ATOM 898 C C . GLU A 1 109 ? -22.970 6.708 47.052 1.00 57.66 109 GLU A C 1
ATOM 900 O O . GLU A 1 109 ? -23.923 7.132 47.712 1.00 57.66 109 GLU A O 1
ATOM 905 N N . LEU A 1 110 ? -21.911 7.484 46.774 1.00 58.38 110 LEU A N 1
ATOM 906 C CA . LEU A 1 110 ? -21.776 8.867 47.257 1.00 58.38 110 LEU A CA 1
ATOM 907 C C . LEU A 1 110 ? -22.805 9.825 46.629 1.00 58.38 110 LEU A C 1
ATOM 909 O O . LEU A 1 110 ? -23.356 10.680 47.323 1.00 58.38 110 LEU A O 1
ATOM 913 N N . ASN A 1 111 ? -23.093 9.669 45.331 1.00 61.62 111 ASN A N 1
ATOM 914 C CA . ASN A 1 111 ? -24.029 10.537 44.609 1.00 61.62 111 ASN A CA 1
ATOM 915 C C . ASN A 1 111 ? -25.476 10.377 45.088 1.00 61.62 111 ASN A C 1
ATOM 917 O O . ASN A 1 111 ? -26.200 11.364 45.193 1.00 61.62 111 ASN A O 1
ATOM 921 N N . TRP A 1 112 ? -25.899 9.161 45.445 1.00 63.09 112 TRP A N 1
ATOM 922 C CA . TRP A 1 112 ? -27.225 8.949 46.032 1.00 63.09 112 TRP A CA 1
ATOM 923 C C . TRP A 1 112 ? -27.316 9.604 47.414 1.00 63.09 112 TRP A C 1
ATOM 925 O O . TRP A 1 112 ? -28.285 10.304 47.698 1.00 63.09 112 TRP A O 1
ATOM 935 N N . ALA A 1 113 ? -26.291 9.444 48.257 1.00 64.56 113 ALA A N 1
ATOM 936 C CA . ALA A 1 113 ? -26.265 10.037 49.594 1.00 64.56 113 ALA A CA 1
ATOM 937 C C . ALA A 1 113 ? -26.295 11.578 49.568 1.00 64.56 113 ALA A C 1
ATOM 939 O O . ALA A 1 113 ? -27.021 12.186 50.354 1.00 64.56 113 ALA A O 1
ATOM 940 N N . LEU A 1 114 ? -25.562 12.209 48.644 1.00 66.25 114 LEU A N 1
ATOM 941 C CA . LEU A 1 114 ? -25.570 13.665 48.458 1.00 66.25 114 LEU A CA 1
ATOM 942 C C . LEU A 1 114 ? -26.923 14.175 47.939 1.00 66.25 114 LEU A C 1
ATOM 944 O O . LEU A 1 114 ? -27.429 15.172 48.452 1.00 66.25 114 LEU A O 1
ATOM 948 N N . MET A 1 115 ? -27.560 13.451 47.012 1.00 62.12 115 MET A N 1
ATOM 949 C CA . MET A 1 115 ? -28.885 13.814 46.491 1.00 62.12 115 MET A CA 1
ATOM 950 C C . MET A 1 115 ? -29.975 13.768 47.578 1.00 62.12 115 MET A C 1
ATOM 952 O O . MET A 1 115 ? -30.859 14.624 47.614 1.00 62.12 115 MET A O 1
ATOM 956 N N . TYR A 1 116 ? -29.890 12.806 48.505 1.00 62.16 116 TYR A N 1
ATOM 957 C CA . TYR A 1 116 ? -30.782 12.732 49.668 1.00 62.16 116 TYR A CA 1
ATOM 958 C C . TYR A 1 116 ? -30.524 13.849 50.692 1.00 62.16 116 TYR A C 1
ATOM 960 O O . TYR A 1 116 ? -31.473 14.324 51.312 1.00 62.16 116 TYR A O 1
ATOM 968 N N . LEU A 1 117 ? -29.276 14.293 50.879 1.00 59.88 117 LEU A N 1
ATOM 969 C CA . LEU A 1 117 ? -28.940 15.386 51.801 1.00 59.88 117 LEU A CA 1
ATOM 970 C C . LEU A 1 117 ? -29.420 16.749 51.283 1.00 59.88 117 LEU A C 1
ATOM 972 O O . LEU A 1 117 ? -30.024 17.501 52.045 1.00 59.88 117 LEU A O 1
ATOM 976 N N . GLU A 1 118 ? -29.276 17.027 49.984 1.00 60.28 118 GLU A N 1
ATOM 977 C CA . GLU A 1 118 ? -29.794 18.262 49.367 1.00 60.28 118 GLU A CA 1
ATOM 978 C C . GLU A 1 118 ? -31.331 18.370 49.405 1.00 60.28 118 GLU A C 1
ATOM 980 O O . GLU A 1 118 ? -31.888 19.469 49.353 1.00 60.28 118 GLU A O 1
ATOM 985 N N . GLN A 1 119 ? -32.042 17.241 49.500 1.00 55.22 119 GLN A N 1
ATOM 986 C CA . GLN A 1 119 ? -33.497 17.215 49.685 1.00 55.22 119 GLN A CA 1
ATOM 987 C C . GLN A 1 119 ? -33.921 17.499 51.133 1.00 55.22 119 GLN A C 1
ATOM 989 O O . GLN A 1 119 ? -35.003 18.044 51.340 1.00 55.22 119 GLN A O 1
ATOM 994 N N . ILE A 1 120 ? -33.082 17.188 52.127 1.00 53.38 120 ILE A N 1
ATOM 995 C CA . ILE A 1 120 ? -33.386 17.409 53.551 1.00 53.38 120 ILE A CA 1
ATOM 996 C C . ILE A 1 120 ? -33.281 18.898 53.925 1.00 53.38 120 ILE A C 1
ATOM 998 O O . ILE A 1 120 ? -34.050 19.362 54.766 1.00 53.38 120 ILE A O 1
ATOM 1002 N N . ASP A 1 121 ? -32.409 19.664 53.265 1.00 50.62 121 ASP A N 1
ATOM 1003 C CA . ASP A 1 121 ? -32.235 21.106 53.518 1.00 50.62 121 ASP A CA 1
ATOM 1004 C C . ASP A 1 121 ? -33.355 21.989 52.932 1.00 50.62 121 ASP A C 1
ATOM 1006 O O . ASP A 1 121 ? -33.461 23.170 53.267 1.00 50.62 121 ASP A O 1
ATOM 1010 N N . LYS A 1 122 ? -34.233 21.433 52.085 1.00 52.16 122 LYS A N 1
ATOM 1011 C CA . LYS A 1 122 ? -35.384 22.159 51.512 1.00 52.16 122 LYS A CA 1
ATOM 1012 C C . LYS A 1 122 ? -36.643 22.113 52.383 1.00 52.16 122 LYS A C 1
ATOM 1014 O O . LYS A 1 122 ? -37.598 22.824 52.077 1.00 52.16 122 LYS A O 1
ATOM 1019 N N . ASP A 1 123 ? -36.637 21.345 53.474 1.00 46.91 123 ASP A N 1
ATOM 1020 C CA . ASP A 1 123 ? -37.732 21.286 54.445 1.00 46.91 123 ASP A CA 1
ATOM 1021 C C . ASP A 1 123 ? -37.451 22.217 55.646 1.00 46.91 123 ASP A C 1
ATOM 1023 O O . ASP A 1 123 ? -36.698 21.847 56.552 1.00 46.91 123 ASP A O 1
ATOM 1027 N N . PRO A 1 124 ? -38.098 23.395 55.762 1.00 49.38 124 PRO A N 1
ATOM 1028 C CA . PRO A 1 124 ? -37.847 24.345 56.855 1.00 49.38 124 PRO A CA 1
ATOM 1029 C C . PRO A 1 124 ? -38.320 23.877 58.251 1.00 49.38 124 PRO A C 1
ATOM 1031 O O . PRO A 1 124 ? -38.324 24.667 59.195 1.00 49.38 124 PRO A O 1
ATOM 1034 N N . CYS A 1 125 ? -38.738 22.616 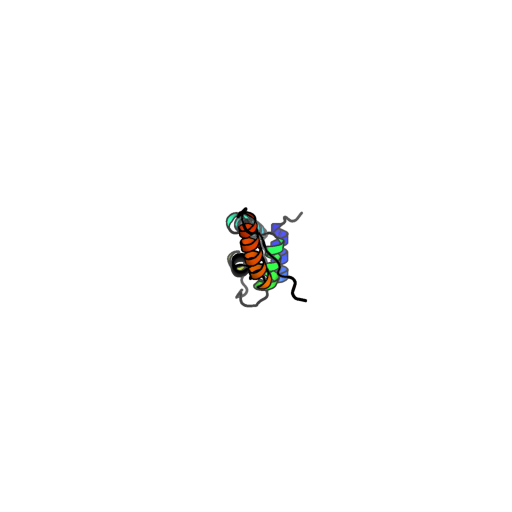58.430 1.00 48.41 125 CYS A N 1
ATOM 1035 C CA . CYS A 1 125 ? -39.416 22.154 59.649 1.00 48.41 125 CYS A CA 1
ATOM 1036 C C . CYS A 1 125 ? -38.723 21.032 60.446 1.00 48.41 125 CYS A C 1
ATOM 1038 O O . CYS A 1 125 ? -39.278 20.594 61.458 1.00 48.41 125 CYS A O 1
ATOM 1040 N N . ARG A 1 126 ? -37.515 20.567 60.098 1.00 49.31 126 ARG A N 1
ATOM 1041 C CA . ARG A 1 126 ? -36.835 19.517 60.892 1.00 49.31 126 ARG A CA 1
ATOM 1042 C C . ARG A 1 126 ? -36.048 20.078 62.083 1.00 49.31 126 ARG A C 1
ATOM 1044 O O . ARG A 1 126 ? -34.824 20.130 62.103 1.00 49.31 126 ARG A O 1
ATOM 1051 N N . VAL A 1 127 ? -36.773 20.429 63.146 1.00 49.06 127 VAL A N 1
ATOM 1052 C CA . VAL A 1 127 ? -36.203 20.655 64.485 1.00 49.06 127 VAL A CA 1
ATOM 1053 C C . VAL A 1 127 ? -35.760 19.308 65.071 1.00 49.06 127 VAL A C 1
ATOM 1055 O O . VAL A 1 127 ? -36.572 18.556 65.615 1.00 49.06 127 VAL A O 1
ATOM 1058 N N . ILE A 1 128 ? -34.470 18.981 64.982 1.00 49.97 128 ILE A N 1
ATOM 1059 C CA . ILE A 1 128 ? -33.918 17.772 65.607 1.00 49.97 128 ILE A CA 1
ATOM 1060 C C . ILE A 1 128 ? -33.771 18.023 67.116 1.00 49.97 128 ILE A C 1
ATOM 1062 O O . ILE A 1 128 ? -32.828 18.661 67.581 1.00 49.97 128 ILE A O 1
ATOM 1066 N N . ARG A 1 129 ? -34.722 17.521 67.914 1.00 41.16 129 ARG A N 1
ATOM 1067 C CA . ARG A 1 129 ? -34.594 17.480 69.379 1.00 41.16 129 ARG A CA 1
ATOM 1068 C C . ARG A 1 129 ? -33.664 16.335 69.783 1.00 41.16 129 ARG A C 1
ATOM 1070 O O . ARG A 1 129 ? -34.097 15.189 69.882 1.00 41.16 129 ARG A O 1
ATOM 1077 N N . TYR A 1 130 ? -32.410 16.642 70.095 1.00 42.84 130 TYR A N 1
ATOM 1078 C CA . TYR A 1 130 ? -31.522 15.682 70.749 1.00 42.84 130 TYR A CA 1
ATOM 1079 C C . TYR A 1 130 ? -31.914 15.524 72.226 1.00 42.84 130 TYR A C 1
ATOM 1081 O O . TYR A 1 130 ? -31.716 16.425 73.042 1.00 42.84 130 TYR A O 1
ATOM 1089 N N . LYS A 1 131 ? -32.469 14.363 72.598 1.00 42.94 131 LYS A N 1
ATOM 1090 C CA . LYS A 1 131 ? -32.559 13.958 74.009 1.00 42.94 131 LYS A CA 1
ATOM 1091 C C . LYS A 1 131 ? -31.172 13.521 74.480 1.00 42.94 131 LYS A C 1
ATOM 1093 O O . LYS A 1 131 ? -30.697 12.448 74.122 1.00 42.94 131 LYS A O 1
ATOM 1098 N N . LYS A 1 132 ? -30.544 14.357 75.307 1.00 44.22 132 LYS A N 1
ATOM 1099 C CA . LYS A 1 132 ? -29.302 14.057 76.029 1.00 44.22 132 LYS A CA 1
ATOM 1100 C C . LYS A 1 132 ? -29.575 12.908 77.012 1.00 44.22 132 LYS A C 1
ATOM 1102 O O . LYS A 1 132 ? -30.309 13.103 77.980 1.00 44.22 132 LYS A O 1
ATOM 1107 N N . ARG A 1 133 ? -29.050 11.707 76.750 1.00 41.59 133 ARG A N 1
ATOM 1108 C CA . ARG A 1 133 ? -29.031 10.622 77.744 1.00 41.59 133 ARG A CA 1
ATOM 1109 C C . ARG A 1 133 ? -27.876 10.885 78.717 1.00 41.59 133 ARG A C 1
ATOM 1111 O O . ARG A 1 133 ? -26.751 11.095 78.273 1.00 41.59 133 ARG A O 1
ATOM 1118 N N . ARG A 1 134 ? -28.223 10.980 80.002 1.00 45.09 134 ARG A N 1
ATOM 1119 C CA . ARG A 1 134 ? -27.308 10.936 81.151 1.00 45.09 134 ARG A CA 1
ATOM 1120 C C . ARG A 1 134 ? -26.898 9.497 81.417 1.00 45.09 134 ARG A C 1
ATOM 1122 O O . ARG A 1 134 ? -27.740 8.616 81.131 1.00 45.09 134 ARG A O 1
#